Protein AF-A0A0F4GFU5-F1 (afdb_monomer_lite)

Organism: NCBI:txid1047168

Sequence (112 aa):
MADRIAEYIPRYDYTIRPVSRSPSRRNPTLTTHQSRADDIERGLVKYGHRIWGFVIYRTTYNSDNEWAKCLQILRSTMAHVLEYYGGLDILEMNPFTVFDDQPLFANASTDT

Radius of gyration: 19.96 Å; chains: 1; bounding box: 41×52×50 Å

Structure (mmCIF, N/CA/C/O backbone):
data_AF-A0A0F4GFU5-F1
#
_entry.id   AF-A0A0F4GFU5-F1
#
loop_
_atom_site.group_PDB
_atom_site.id
_atom_site.type_symbol
_atom_site.label_atom_id
_atom_site.label_alt_id
_atom_site.label_comp_id
_atom_site.label_asym_id
_atom_site.label_entity_id
_atom_site.label_seq_id
_atom_site.pdbx_PDB_ins_code
_atom_site.Car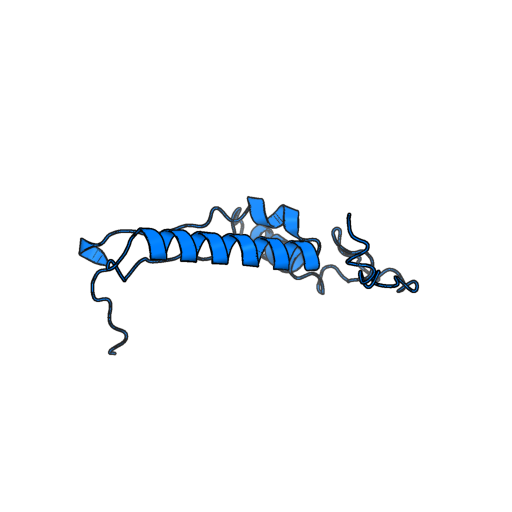tn_x
_atom_site.Cartn_y
_atom_site.Cartn_z
_atom_site.occupancy
_atom_site.B_iso_or_equiv
_atom_site.auth_seq_id
_atom_site.auth_comp_id
_atom_site.auth_asym_id
_atom_site.auth_atom_id
_atom_site.pdbx_PDB_model_num
ATOM 1 N N . MET A 1 1 ? -18.668 36.072 -14.770 1.00 35.81 1 MET A N 1
ATOM 2 C CA . MET A 1 1 ? -18.786 34.871 -15.622 1.00 35.81 1 MET A CA 1
ATOM 3 C C . MET A 1 1 ? -17.381 34.560 -16.130 1.00 35.81 1 MET A C 1
ATOM 5 O O . MET A 1 1 ? -16.910 35.250 -17.019 1.00 35.81 1 MET A O 1
ATOM 9 N N . ALA A 1 2 ? -16.603 33.917 -15.254 1.00 34.78 2 ALA A N 1
ATOM 10 C CA . ALA A 1 2 ? -16.066 32.552 -15.406 1.00 34.78 2 ALA A CA 1
ATOM 11 C C . ALA A 1 2 ? -14.750 32.574 -16.212 1.00 34.78 2 ALA A C 1
ATOM 13 O O . ALA A 1 2 ? -14.746 32.784 -17.417 1.00 34.78 2 ALA A O 1
ATOM 14 N N . ASP A 1 3 ? -13.626 32.709 -15.511 1.00 40.31 3 ASP A N 1
ATOM 15 C CA . ASP A 1 3 ? -12.765 31.605 -15.036 1.00 40.31 3 ASP A CA 1
ATOM 16 C C . ASP A 1 3 ? -11.705 31.226 -16.080 1.00 40.31 3 ASP A C 1
ATOM 18 O O . ASP A 1 3 ? -11.947 30.473 -17.019 1.00 40.31 3 ASP A O 1
ATOM 22 N N . ARG A 1 4 ? -10.487 31.741 -15.890 1.00 44.03 4 ARG A N 1
ATOM 23 C CA . ARG A 1 4 ? -9.258 31.139 -16.428 1.00 44.03 4 ARG A CA 1
ATOM 24 C C . ARG A 1 4 ? -8.296 30.952 -15.265 1.00 44.03 4 ARG A C 1
ATOM 26 O O . ARG A 1 4 ? -7.337 31.700 -15.106 1.00 44.03 4 ARG A O 1
ATOM 33 N N . ILE A 1 5 ? -8.620 29.988 -14.409 1.00 44.97 5 ILE A N 1
ATOM 34 C CA . ILE A 1 5 ? -7.714 29.489 -13.377 1.00 44.97 5 ILE A CA 1
ATOM 35 C C . ILE A 1 5 ? -7.017 28.242 -13.931 1.00 44.97 5 ILE A C 1
ATOM 37 O O . ILE A 1 5 ? -7.650 27.407 -14.573 1.00 44.97 5 ILE A O 1
ATOM 41 N N . ALA A 1 6 ? -5.726 28.146 -13.609 1.00 42.84 6 ALA A N 1
ATOM 42 C CA . ALA A 1 6 ? -4.825 27.001 -13.738 1.00 42.84 6 ALA A CA 1
ATOM 43 C C . ALA A 1 6 ? -4.136 26.796 -15.097 1.00 42.84 6 ALA A C 1
ATOM 45 O O . ALA A 1 6 ? -4.356 25.808 -15.790 1.00 42.84 6 ALA A O 1
ATOM 46 N N . GLU A 1 7 ? -3.166 27.660 -15.398 1.00 47.94 7 GLU A N 1
ATOM 47 C CA . GLU A 1 7 ? -2.020 27.265 -16.222 1.00 47.94 7 GLU A CA 1
ATOM 48 C C . GLU A 1 7 ? -0.767 27.181 -15.339 1.00 47.94 7 GLU A C 1
ATOM 50 O O . GLU A 1 7 ? 0.097 28.051 -15.331 1.00 47.94 7 GLU A O 1
ATOM 55 N N . TYR A 1 8 ? -0.698 26.121 -14.535 1.00 49.53 8 TYR A N 1
ATOM 56 C CA . TYR A 1 8 ? 0.575 25.587 -14.059 1.00 49.53 8 TYR A CA 1
ATOM 57 C C . TYR A 1 8 ? 0.449 24.075 -13.905 1.00 49.53 8 TYR A C 1
ATOM 59 O O . TYR A 1 8 ? 0.066 23.556 -12.860 1.00 49.53 8 TYR A O 1
ATOM 67 N N . ILE A 1 9 ? 0.770 23.366 -14.982 1.00 49.28 9 ILE A N 1
ATOM 68 C CA . ILE A 1 9 ? 1.214 21.980 -14.898 1.00 49.28 9 ILE A CA 1
ATOM 69 C C . ILE A 1 9 ? 2.671 22.030 -15.342 1.00 49.28 9 ILE A C 1
ATOM 71 O O . ILE A 1 9 ? 2.912 22.292 -16.526 1.00 49.28 9 ILE A O 1
ATOM 75 N N . PRO A 1 10 ? 3.658 21.826 -14.451 1.00 41.16 10 PRO A N 1
ATOM 76 C CA . PRO A 1 10 ? 5.014 21.614 -14.907 1.00 41.16 10 PRO A CA 1
ATOM 77 C C . PRO A 1 10 ? 4.987 20.299 -15.682 1.00 41.16 10 PRO A C 1
ATOM 79 O O . PRO A 1 10 ? 4.926 19.212 -15.111 1.00 41.16 10 PRO A O 1
ATOM 82 N N . ARG A 1 11 ? 4.965 20.401 -17.014 1.00 44.25 11 ARG A N 1
ATOM 83 C CA . ARG A 1 11 ? 5.306 19.276 -17.874 1.00 44.25 11 ARG A CA 1
ATOM 84 C C . ARG A 1 11 ? 6.736 18.932 -17.498 1.00 44.25 11 ARG A C 1
ATOM 86 O O . ARG A 1 11 ? 7.627 19.746 -17.728 1.00 44.25 11 ARG A O 1
ATOM 93 N N . TYR A 1 12 ? 6.937 17.788 -16.852 1.00 47.47 12 TYR A N 1
ATOM 94 C CA . TYR A 1 12 ? 8.270 17.237 -16.665 1.00 47.47 12 TYR A CA 1
ATOM 95 C C . TYR A 1 12 ? 8.910 17.156 -18.054 1.00 47.47 12 TYR A C 1
ATOM 97 O O . TYR A 1 12 ? 8.506 16.348 -18.888 1.00 47.47 12 TYR A O 1
ATOM 105 N N . ASP A 1 13 ? 9.825 18.080 -18.333 1.00 42.03 13 ASP A N 1
ATOM 106 C CA . ASP A 1 13 ? 10.549 18.144 -19.591 1.00 42.03 13 ASP A CA 1
ATOM 107 C C . ASP A 1 13 ? 11.505 16.948 -19.636 1.00 42.03 13 ASP A C 1
ATOM 109 O O . ASP A 1 13 ? 12.563 16.935 -18.998 1.00 42.03 13 ASP A O 1
ATOM 113 N N . TYR A 1 14 ? 11.079 15.903 -20.350 1.00 45.91 14 TYR A N 1
ATOM 114 C CA . TYR A 1 14 ? 11.870 14.730 -20.714 1.00 45.91 14 TYR A CA 1
ATOM 115 C C . TYR A 1 14 ? 12.957 15.111 -21.729 1.00 45.91 14 TYR A C 1
ATOM 117 O O . TYR A 1 14 ? 13.048 14.533 -22.814 1.00 45.91 14 TYR A O 1
ATOM 125 N N . THR A 1 15 ? 13.831 16.051 -21.371 1.00 50.97 15 THR A N 1
ATOM 126 C CA . THR A 1 15 ? 15.147 16.129 -22.002 1.00 50.97 15 THR A CA 1
ATOM 127 C C . THR A 1 15 ? 15.768 14.731 -21.933 1.00 50.97 15 THR A C 1
ATOM 129 O O . THR A 1 15 ? 15.866 14.108 -20.873 1.00 50.97 15 THR A O 1
ATOM 132 N N . ILE A 1 16 ? 16.042 14.190 -23.118 1.00 56.81 16 ILE A N 1
ATOM 133 C CA . ILE A 1 16 ? 16.232 12.770 -23.417 1.00 56.81 16 ILE A CA 1
ATOM 134 C C . ILE A 1 16 ? 17.338 12.187 -22.532 1.00 56.81 16 ILE A C 1
ATOM 136 O O . ILE A 1 16 ? 18.528 12.330 -22.814 1.00 56.81 16 ILE A O 1
ATOM 140 N N . ARG A 1 17 ? 16.956 11.514 -21.442 1.00 57.47 17 ARG A N 1
ATOM 141 C CA . ARG A 1 17 ? 17.896 10.705 -20.666 1.00 57.47 17 ARG A CA 1
ATOM 142 C C . ARG A 1 17 ? 18.219 9.451 -21.482 1.00 57.47 17 ARG A C 1
ATOM 144 O O . ARG A 1 17 ? 17.289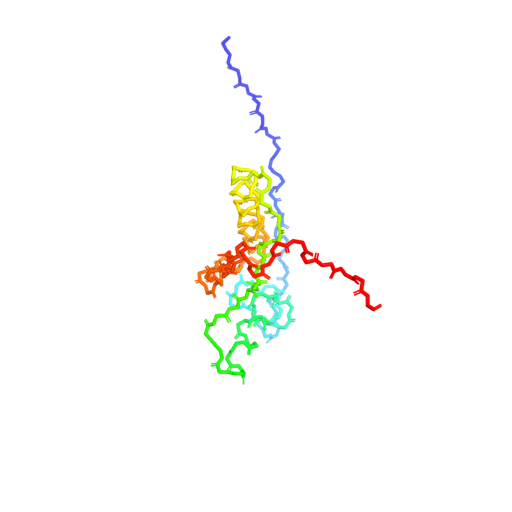 8.825 -21.994 1.00 57.47 17 ARG A O 1
ATOM 151 N N . PRO A 1 18 ? 19.501 9.076 -21.629 1.00 64.94 18 PRO A N 1
ATOM 152 C CA . PRO A 1 18 ? 19.867 7.886 -22.381 1.00 64.94 18 PRO A CA 1
ATOM 153 C C . PRO A 1 18 ? 19.224 6.645 -21.757 1.00 64.94 18 PRO A C 1
ATOM 155 O O . PRO A 1 18 ? 19.136 6.528 -20.532 1.00 64.94 18 PRO A O 1
ATOM 158 N N . VAL A 1 19 ? 18.776 5.723 -22.613 1.00 65.69 19 VAL A N 1
ATOM 159 C CA . VAL A 1 19 ? 18.232 4.428 -22.191 1.00 65.69 19 VAL A CA 1
ATOM 160 C C . VAL A 1 19 ? 19.270 3.713 -21.331 1.00 65.69 19 VAL A C 1
ATOM 162 O O . VAL A 1 19 ? 20.458 3.660 -21.660 1.00 65.69 19 VAL A O 1
ATOM 165 N N . SER A 1 20 ? 18.815 3.182 -20.204 1.00 74.44 20 SER A N 1
ATOM 166 C CA . SER A 1 20 ? 19.672 2.462 -19.273 1.00 74.44 20 SER A CA 1
ATOM 167 C C . SER A 1 20 ? 20.178 1.136 -19.866 1.00 74.44 20 SER A C 1
ATOM 169 O O . SER A 1 20 ? 19.502 0.524 -20.687 1.00 74.44 20 SER A O 1
ATOM 171 N N . ARG A 1 21 ? 21.349 0.643 -19.427 1.00 74.25 21 ARG A N 1
ATOM 172 C CA . ARG A 1 21 ? 21.952 -0.621 -19.921 1.00 74.25 21 ARG A CA 1
ATOM 173 C C . ARG A 1 21 ? 21.086 -1.865 -19.662 1.00 74.25 21 ARG A C 1
ATOM 175 O O . ARG A 1 21 ? 21.210 -2.840 -20.392 1.00 74.25 21 ARG A O 1
ATOM 182 N N . SER A 1 22 ? 20.214 -1.804 -18.654 1.00 83.25 22 SER A N 1
ATOM 183 C CA . SER A 1 22 ? 19.219 -2.835 -18.324 1.00 83.25 22 SER A CA 1
ATOM 184 C C . SER A 1 22 ? 17.909 -2.142 -17.949 1.00 83.25 22 SER A C 1
ATOM 186 O O . SER A 1 22 ? 17.652 -1.966 -16.756 1.00 83.25 22 SER A O 1
ATOM 188 N N . P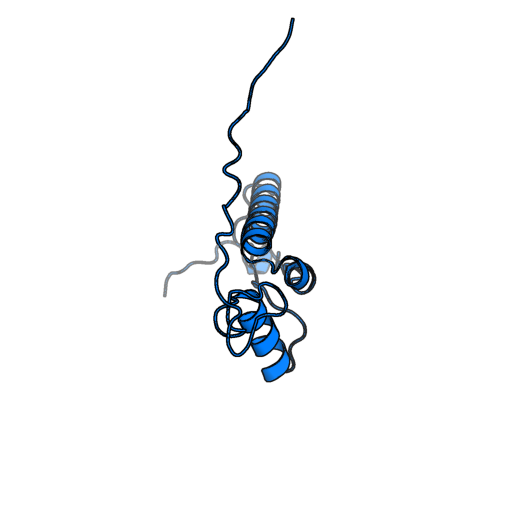RO A 1 23 ? 17.134 -1.652 -18.929 1.00 84.81 23 PRO A N 1
ATOM 189 C CA . PRO A 1 23 ? 16.042 -0.722 -18.678 1.00 84.81 23 PRO A CA 1
ATOM 190 C C . PRO A 1 23 ? 14.893 -1.381 -17.909 1.00 84.81 23 PRO 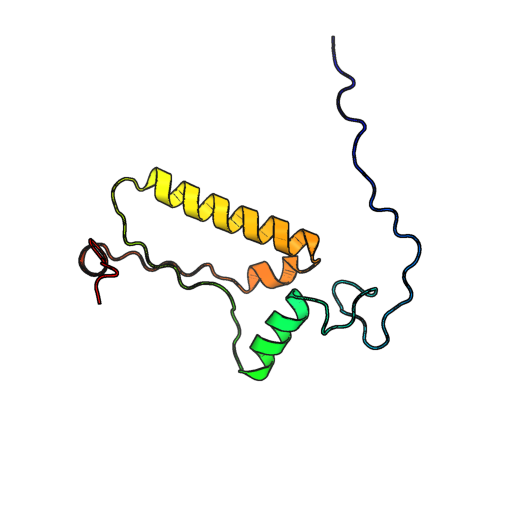A C 1
ATOM 192 O O . PRO A 1 23 ? 14.569 -2.547 -18.131 1.00 84.81 23 PRO A O 1
ATOM 195 N N . SER A 1 24 ? 14.267 -0.623 -17.010 1.00 87.31 24 SER A N 1
ATOM 196 C CA . SER A 1 24 ? 13.013 -1.032 -16.376 1.00 87.31 24 SER A CA 1
ATOM 197 C C . SER A 1 24 ? 11.890 -1.116 -17.412 1.00 87.31 24 SER A C 1
ATOM 199 O O . SER A 1 24 ? 11.784 -0.252 -18.286 1.00 87.31 24 SER A O 1
ATOM 201 N N . ARG A 1 25 ? 10.996 -2.107 -17.266 1.00 87.88 25 ARG A N 1
ATOM 202 C CA . ARG A 1 25 ? 9.750 -2.196 -18.056 1.00 87.88 25 ARG A CA 1
ATOM 203 C C . ARG A 1 25 ? 8.877 -0.949 -17.878 1.00 87.88 25 ARG A C 1
ATOM 205 O O . ARG A 1 25 ? 8.176 -0.556 -18.802 1.00 87.88 25 ARG A O 1
ATOM 212 N N . ARG A 1 26 ? 8.910 -0.356 -16.684 1.00 87.69 26 ARG A N 1
ATOM 213 C CA . ARG A 1 26 ? 8.049 0.756 -16.259 1.00 87.69 26 ARG A CA 1
ATOM 214 C C . ARG A 1 26 ? 8.654 2.121 -16.576 1.00 87.69 26 ARG A C 1
ATOM 216 O O . ARG A 1 26 ? 7.925 3.077 -16.809 1.00 87.69 26 ARG A O 1
ATOM 223 N N . ASN A 1 27 ? 9.986 2.215 -16.608 1.00 85.56 27 ASN A N 1
ATOM 224 C CA . ASN A 1 27 ? 10.690 3.443 -16.967 1.00 85.56 27 ASN A CA 1
ATOM 225 C C . ASN A 1 27 ? 12.038 3.146 -17.661 1.00 85.56 27 ASN A C 1
ATOM 227 O O . ASN A 1 27 ? 13.018 2.828 -16.982 1.00 85.56 27 ASN A O 1
ATOM 231 N N . PRO A 1 28 ? 12.151 3.328 -18.990 1.00 83.69 28 PRO A N 1
ATOM 232 C CA . PRO A 1 28 ? 13.358 2.970 -19.741 1.00 83.69 28 PRO A CA 1
ATOM 233 C C . PRO A 1 28 ? 14.587 3.839 -19.417 1.00 83.69 28 PRO A C 1
ATOM 235 O O . PRO A 1 28 ? 15.713 3.480 -19.771 1.00 83.69 28 PRO A O 1
ATOM 238 N N . THR A 1 29 ? 14.399 4.970 -18.726 1.00 82.88 29 THR A N 1
ATOM 239 C CA . THR A 1 29 ? 15.499 5.835 -18.259 1.00 82.88 29 THR A CA 1
ATOM 240 C C . THR A 1 29 ? 16.153 5.327 -16.969 1.00 82.88 29 THR A C 1
ATOM 242 O O . THR A 1 29 ? 17.234 5.786 -16.602 1.00 82.88 29 THR A O 1
ATOM 245 N N . LEU A 1 30 ? 15.527 4.362 -16.287 1.00 83.00 30 LEU A N 1
ATOM 246 C CA . LEU A 1 30 ? 16.037 3.713 -15.081 1.00 83.00 30 LEU A CA 1
ATOM 247 C C . LEU A 1 30 ? 16.521 2.301 -15.409 1.00 83.00 30 LEU A C 1
ATOM 249 O O . LEU A 1 30 ? 15.950 1.618 -16.258 1.00 83.00 30 LEU A O 1
ATOM 253 N N . THR A 1 31 ? 17.557 1.824 -14.713 1.00 84.56 31 THR A N 1
ATOM 254 C CA . THR A 1 31 ? 17.794 0.372 -14.662 1.00 84.56 31 THR A CA 1
ATOM 255 C C . THR A 1 31 ? 16.637 -0.327 -13.940 1.00 84.56 31 THR A C 1
ATOM 257 O O . THR A 1 31 ? 15.983 0.274 -13.084 1.00 84.56 31 THR A O 1
ATOM 260 N N . THR A 1 32 ? 16.454 -1.626 -14.175 1.00 83.44 32 THR A N 1
ATOM 261 C CA . THR A 1 32 ? 15.540 -2.446 -13.360 1.00 83.44 32 THR A CA 1
ATOM 262 C C . THR A 1 32 ? 15.854 -2.355 -11.862 1.00 83.44 32 THR A C 1
ATOM 264 O O . THR A 1 32 ? 14.958 -2.470 -11.047 1.00 83.44 32 THR A O 1
ATOM 267 N N . HIS A 1 33 ? 17.113 -2.140 -11.464 1.00 84.81 33 HIS A N 1
ATOM 268 C CA . HIS A 1 33 ? 17.542 -2.005 -10.059 1.00 84.81 33 HIS A CA 1
ATOM 269 C C . HIS A 1 33 ? 17.327 -0.609 -9.457 1.00 84.81 33 HIS A C 1
ATOM 271 O O . HIS A 1 33 ? 17.539 -0.411 -8.266 1.00 84.81 33 HIS A O 1
ATOM 277 N N . GLN A 1 34 ? 16.968 0.379 -10.275 1.00 85.38 34 GLN A N 1
ATOM 278 C CA . GLN A 1 34 ? 16.620 1.725 -9.814 1.00 85.38 34 GLN A CA 1
ATOM 279 C C . GLN A 1 34 ? 15.102 1.924 -9.733 1.00 85.38 34 GLN A C 1
ATOM 281 O O . GLN A 1 34 ? 14.643 2.858 -9.076 1.00 85.38 34 GLN A O 1
ATOM 286 N N . SER A 1 35 ? 14.321 1.061 -10.388 1.00 88.88 35 SER A N 1
ATOM 287 C CA . SER A 1 35 ? 12.863 1.048 -10.285 1.00 88.88 35 SER A CA 1
ATOM 288 C C . SER A 1 35 ? 12.429 0.342 -9.001 1.00 88.88 35 SER A C 1
ATOM 290 O O . SER A 1 35 ? 12.618 -0.862 -8.838 1.00 88.88 35 SER A O 1
ATOM 292 N N . ARG A 1 36 ? 11.781 1.085 -8.097 1.00 88.50 36 ARG A N 1
ATOM 293 C CA . ARG A 1 36 ? 11.236 0.528 -6.847 1.00 88.50 36 ARG A CA 1
ATOM 294 C C . ARG A 1 36 ? 10.186 -0.552 -7.100 1.00 88.50 36 ARG A C 1
ATOM 296 O O . ARG A 1 36 ? 10.129 -1.529 -6.362 1.00 88.50 36 ARG A O 1
ATOM 303 N N . ALA A 1 37 ? 9.377 -0.388 -8.143 1.00 91.06 37 ALA A N 1
ATOM 304 C CA . ALA A 1 37 ? 8.357 -1.364 -8.503 1.00 91.06 37 ALA A CA 1
ATOM 305 C C . ALA A 1 37 ? 8.972 -2.662 -9.049 1.00 91.06 37 ALA A C 1
ATOM 307 O O . ALA A 1 37 ? 8.529 -3.751 -8.687 1.00 91.06 37 ALA A O 1
ATOM 308 N N . ASP A 1 38 ? 10.041 -2.556 -9.844 1.00 91.94 38 ASP A N 1
ATOM 309 C CA . ASP A 1 38 ? 10.779 -3.723 -10.339 1.00 91.94 38 ASP A CA 1
ATOM 310 C C . ASP A 1 38 ? 11.487 -4.450 -9.190 1.00 91.94 38 ASP A C 1
ATOM 312 O O . ASP A 1 38 ? 11.538 -5.677 -9.177 1.00 91.94 38 ASP A O 1
ATOM 316 N N . ASP A 1 39 ? 12.009 -3.718 -8.203 1.00 90.50 39 ASP A N 1
ATOM 317 C CA . ASP A 1 39 ? 12.608 -4.311 -7.006 1.00 90.50 39 ASP A CA 1
ATOM 318 C C . ASP A 1 39 ? 11.594 -5.111 -6.180 1.00 90.50 39 ASP A C 1
ATOM 320 O O . ASP A 1 39 ? 11.906 -6.229 -5.762 1.00 90.50 39 ASP A O 1
ATOM 324 N N . ILE A 1 40 ? 10.378 -4.584 -5.988 1.00 90.88 40 ILE A N 1
ATOM 325 C CA . ILE A 1 40 ? 9.283 -5.301 -5.316 1.00 90.88 40 ILE A CA 1
ATOM 326 C C . ILE A 1 40 ? 8.930 -6.573 -6.094 1.00 90.88 40 ILE A C 1
ATOM 328 O O . ILE A 1 40 ? 8.970 -7.664 -5.528 1.00 90.88 40 ILE A O 1
ATOM 332 N N . GLU A 1 41 ? 8.639 -6.458 -7.393 1.00 91.69 41 GLU A N 1
ATOM 333 C CA . GLU A 1 41 ? 8.255 -7.592 -8.248 1.00 91.69 41 GLU A CA 1
ATOM 334 C C . GLU A 1 41 ? 9.349 -8.671 -8.286 1.00 91.69 41 GLU A C 1
ATOM 336 O O . GLU A 1 41 ? 9.071 -9.863 -8.144 1.00 91.69 41 GLU A O 1
ATOM 341 N N . ARG A 1 42 ? 10.620 -8.266 -8.382 1.00 91.38 42 ARG A N 1
ATOM 342 C CA . ARG A 1 42 ? 11.765 -9.182 -8.327 1.00 91.38 42 ARG A CA 1
ATOM 343 C C . ARG A 1 42 ? 11.862 -9.894 -6.983 1.00 91.38 42 ARG A C 1
ATOM 345 O O . ARG A 1 42 ? 12.167 -11.085 -6.956 1.00 91.38 42 ARG A O 1
ATOM 352 N N . GLY A 1 43 ? 11.623 -9.183 -5.882 1.00 92.19 43 GLY A N 1
ATOM 353 C CA . GLY A 1 43 ? 11.558 -9.770 -4.546 1.00 92.19 43 GLY A CA 1
ATOM 354 C C . GLY A 1 43 ? 10.469 -10.837 -4.462 1.00 92.19 43 GLY A C 1
ATOM 355 O O . GLY A 1 43 ? 10.748 -11.960 -4.046 1.00 92.19 43 GLY A O 1
ATOM 356 N N . LEU A 1 44 ? 9.263 -10.525 -4.942 1.00 92.50 44 LEU A N 1
ATOM 357 C CA . LEU A 1 44 ? 8.145 -11.469 -4.977 1.00 92.50 44 LEU A CA 1
ATOM 358 C C . LEU A 1 44 ? 8.503 -12.749 -5.733 1.00 92.50 44 LEU A C 1
ATOM 360 O O . LEU A 1 44 ? 8.406 -13.839 -5.170 1.00 92.50 44 LEU A O 1
ATOM 364 N N . VAL A 1 45 ? 9.006 -12.621 -6.963 1.00 93.00 45 VAL A N 1
ATOM 365 C CA . VAL A 1 45 ? 9.404 -13.770 -7.790 1.00 93.00 45 VAL A CA 1
ATOM 366 C C . VAL A 1 45 ? 10.515 -14.581 -7.123 1.00 93.00 45 VAL A C 1
ATOM 368 O O . VAL A 1 45 ? 10.419 -15.805 -7.050 1.00 93.00 45 VAL A O 1
ATOM 371 N N . LYS A 1 46 ? 11.553 -13.915 -6.600 1.00 95.25 46 LYS A N 1
ATOM 372 C CA . LYS A 1 46 ? 12.714 -14.572 -5.979 1.00 95.25 46 LYS A CA 1
ATOM 373 C C . LYS A 1 46 ? 12.323 -15.469 -4.803 1.00 95.25 46 LYS A C 1
ATOM 375 O O . LYS A 1 46 ? 12.946 -16.509 -4.612 1.00 95.25 46 LYS A O 1
ATOM 380 N N . TYR A 1 47 ? 11.325 -15.063 -4.024 1.00 94.94 47 TYR A N 1
ATOM 381 C CA . TYR A 1 47 ? 10.885 -15.782 -2.827 1.00 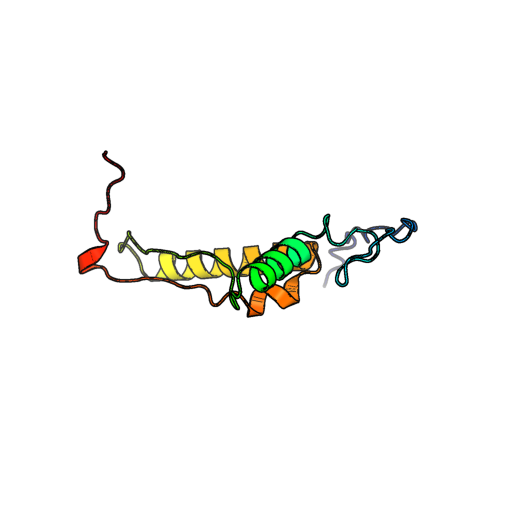94.94 47 TYR A CA 1
ATOM 382 C C . TYR A 1 47 ? 9.573 -16.560 -3.029 1.00 94.94 47 TYR A C 1
ATOM 384 O O . TYR A 1 47 ? 9.025 -17.100 -2.073 1.00 94.94 47 TYR A O 1
ATOM 392 N N . GLY A 1 48 ? 9.070 -16.656 -4.266 1.00 94.50 48 GLY A N 1
ATOM 393 C CA . GLY A 1 48 ? 7.850 -17.406 -4.581 1.00 94.50 48 GLY A CA 1
ATOM 394 C C . GLY A 1 48 ? 6.566 -16.782 -4.021 1.00 94.50 48 GLY A C 1
ATOM 395 O O . GLY A 1 48 ? 5.562 -17.474 -3.851 1.00 94.50 48 GLY A O 1
ATOM 396 N N . HIS A 1 49 ? 6.578 -15.483 -3.729 1.00 92.31 49 HIS A N 1
ATOM 397 C CA . HIS A 1 49 ? 5.410 -14.743 -3.266 1.00 92.31 49 HIS A CA 1
ATOM 398 C C . HIS A 1 49 ? 4.628 -14.155 -4.445 1.00 92.31 49 HIS A C 1
ATOM 400 O O . HIS A 1 49 ? 5.175 -13.884 -5.511 1.00 92.31 49 HIS A O 1
ATOM 406 N N . ARG A 1 50 ? 3.321 -13.958 -4.249 1.00 89.19 50 ARG A N 1
ATOM 407 C CA . ARG A 1 50 ? 2.413 -13.395 -5.269 1.00 89.19 50 ARG A CA 1
ATOM 408 C C . ARG A 1 50 ? 1.862 -12.020 -4.907 1.00 89.19 50 ARG A C 1
ATOM 410 O O . ARG A 1 50 ? 1.301 -11.353 -5.766 1.00 89.19 50 ARG A O 1
ATOM 417 N N . ILE A 1 51 ? 2.000 -11.628 -3.644 1.00 92.12 51 ILE A N 1
ATOM 418 C CA . ILE A 1 51 ? 1.456 -10.389 -3.099 1.00 92.12 51 ILE A CA 1
ATOM 419 C C . ILE A 1 51 ? 2.531 -9.658 -2.310 1.00 92.12 51 ILE A C 1
ATOM 421 O O . ILE A 1 51 ? 3.364 -10.294 -1.663 1.00 92.12 51 ILE A O 1
ATOM 425 N N . TRP A 1 52 ? 2.481 -8.334 -2.335 1.00 90.12 52 TRP A N 1
ATOM 426 C CA . TRP A 1 52 ? 3.273 -7.467 -1.467 1.00 90.12 52 TRP A CA 1
ATOM 427 C C . TRP A 1 52 ? 2.337 -6.553 -0.683 1.00 90.12 52 TRP A C 1
ATOM 429 O O . TRP A 1 52 ? 1.142 -6.476 -0.955 1.00 90.12 52 TRP A O 1
ATOM 439 N N . GLY A 1 53 ? 2.885 -5.823 0.277 1.00 89.25 53 GLY A N 1
ATOM 440 C CA . GLY A 1 53 ? 2.149 -4.799 0.999 1.00 89.25 53 GLY A CA 1
ATOM 441 C C . GLY A 1 53 ? 2.391 -4.878 2.489 1.00 89.25 53 GLY A C 1
ATOM 442 O O . GLY A 1 53 ? 3.321 -5.535 2.957 1.00 89.25 53 GLY A O 1
ATOM 443 N N . PHE A 1 54 ? 1.538 -4.176 3.218 1.00 86.94 54 PHE A N 1
ATOM 444 C CA . PHE A 1 54 ? 1.583 -4.122 4.667 1.00 86.94 54 PHE A CA 1
ATOM 445 C C . PHE A 1 54 ? 0.539 -5.059 5.250 1.00 86.94 54 PHE A C 1
ATOM 447 O O . PHE A 1 54 ? -0.561 -5.198 4.713 1.00 86.94 54 PHE A O 1
ATOM 454 N N . VAL A 1 55 ? 0.894 -5.660 6.378 1.00 90.81 55 VAL A N 1
ATOM 455 C CA . VAL A 1 55 ? -0.081 -6.241 7.289 1.00 90.81 55 VAL A CA 1
ATOM 456 C C . VAL A 1 55 ? -0.437 -5.158 8.294 1.00 90.81 55 VAL A C 1
ATOM 458 O O . VAL A 1 55 ? 0.443 -4.650 8.989 1.00 90.81 55 VAL A O 1
ATOM 461 N N . ILE A 1 56 ? -1.710 -4.777 8.336 1.00 93.19 56 ILE A N 1
ATOM 462 C CA . ILE A 1 56 ? -2.198 -3.695 9.187 1.00 93.19 56 ILE A CA 1
ATOM 463 C C . ILE A 1 56 ? -3.052 -4.312 10.289 1.00 93.19 56 ILE A C 1
ATOM 465 O O . ILE A 1 56 ? -4.020 -5.007 10.001 1.00 93.19 56 ILE A O 1
ATOM 469 N N . TYR A 1 57 ? -2.713 -4.037 11.543 1.00 93.00 57 TYR A N 1
ATOM 470 C CA . TYR A 1 57 ? -3.518 -4.428 12.697 1.00 93.00 57 TYR A CA 1
ATOM 471 C C . TYR A 1 57 ? -4.241 -3.198 13.228 1.00 93.00 57 TYR A C 1
ATOM 473 O O . TYR A 1 57 ? -3.602 -2.187 13.530 1.00 93.00 57 TYR A O 1
ATOM 481 N N . ARG A 1 58 ? -5.568 -3.268 13.342 1.00 93.75 58 ARG A N 1
ATOM 482 C CA . ARG A 1 58 ? -6.339 -2.218 14.002 1.00 93.75 58 ARG A CA 1
ATOM 483 C C . ARG A 1 58 ? -6.241 -2.406 15.514 1.00 93.75 58 ARG A C 1
ATOM 485 O O . ARG A 1 58 ? -6.615 -3.448 16.040 1.00 93.75 58 ARG A O 1
ATOM 492 N N . THR A 1 59 ? -5.752 -1.394 16.220 1.00 93.00 59 THR A N 1
ATOM 493 C CA . THR A 1 59 ? -5.587 -1.434 17.687 1.00 93.00 59 THR A CA 1
ATOM 494 C C . THR A 1 59 ? -6.423 -0.380 18.411 1.00 93.00 59 THR A C 1
ATOM 496 O O . THR A 1 59 ? -6.587 -0.447 19.629 1.00 93.00 59 THR A O 1
ATOM 499 N N . THR A 1 60 ? -6.995 0.575 17.673 1.00 89.94 60 THR A N 1
ATOM 500 C CA . THR A 1 60 ? -7.861 1.631 18.204 1.00 89.94 60 THR A CA 1
ATOM 501 C C . THR A 1 60 ? -9.264 1.541 17.607 1.00 89.94 60 THR A C 1
ATOM 503 O O . THR A 1 60 ? -9.458 1.321 16.408 1.00 89.94 60 THR A O 1
ATOM 506 N N . TYR A 1 61 ? -10.263 1.713 18.473 1.00 93.50 61 TYR A N 1
ATOM 507 C CA . TYR A 1 61 ? -11.670 1.407 18.181 1.00 93.50 61 TYR A CA 1
ATOM 508 C C . TYR A 1 61 ? -12.608 2.572 18.520 1.00 93.50 61 TYR A C 1
ATOM 510 O O . TYR A 1 61 ? -13.813 2.400 18.651 1.00 93.50 61 TYR A O 1
ATOM 518 N N . ASN A 1 62 ? -12.056 3.780 18.662 1.00 93.50 62 ASN A N 1
ATOM 519 C CA . ASN A 1 62 ? -12.809 4.974 19.050 1.00 93.50 62 ASN A CA 1
ATOM 520 C C . ASN A 1 62 ? -13.788 5.447 17.961 1.00 93.50 62 ASN A C 1
ATOM 522 O O . ASN A 1 62 ? -14.800 6.061 18.287 1.00 93.50 62 ASN A O 1
ATOM 526 N N . SER A 1 63 ? -13.481 5.194 16.682 1.00 95.31 63 SER A N 1
ATOM 527 C CA . SER A 1 63 ? -14.303 5.620 15.544 1.00 95.31 63 SER A CA 1
ATOM 528 C C . SER A 1 63 ? -14.028 4.781 14.295 1.00 95.31 63 SER A C 1
ATOM 530 O O . SER A 1 63 ? -12.917 4.783 13.760 1.00 95.31 63 SER A O 1
ATOM 532 N N . ASP A 1 64 ? -15.056 4.102 13.783 1.00 96.00 64 ASP A N 1
ATOM 533 C CA . ASP A 1 64 ? -14.976 3.360 12.516 1.00 96.00 64 ASP A CA 1
ATOM 534 C C . ASP A 1 64 ? -14.842 4.288 11.304 1.00 96.00 64 ASP A C 1
ATOM 536 O O . ASP A 1 64 ? -14.177 3.951 10.327 1.00 96.00 64 ASP A O 1
ATOM 540 N N . ASN A 1 65 ? -15.431 5.485 11.370 1.00 97.50 65 ASN A N 1
ATOM 541 C CA . ASN A 1 65 ? -15.377 6.446 10.270 1.00 97.50 65 ASN A CA 1
ATOM 542 C C . ASN A 1 65 ? -13.963 7.021 10.090 1.00 97.50 65 ASN A C 1
ATOM 544 O O . ASN A 1 65 ? -13.465 7.145 8.971 1.00 97.50 65 ASN A O 1
ATOM 548 N N . GLU A 1 66 ? -13.286 7.346 11.193 1.00 96.44 66 GLU A N 1
ATOM 549 C CA . GLU A 1 66 ? -11.896 7.813 11.142 1.00 96.44 66 GLU A CA 1
ATOM 550 C C . GLU A 1 66 ? -10.951 6.700 10.688 1.00 96.44 66 GLU A C 1
ATOM 552 O O . GLU A 1 66 ? -10.045 6.948 9.889 1.00 96.44 66 GLU A O 1
ATOM 557 N N . TRP A 1 67 ? -11.208 5.465 11.126 1.00 95.50 67 TRP A N 1
ATOM 558 C CA . TRP A 1 67 ? -10.478 4.293 10.661 1.00 95.50 67 TRP A CA 1
ATOM 559 C C . TRP A 1 67 ? -10.624 4.081 9.148 1.00 95.50 67 TRP A C 1
ATOM 561 O O . TRP A 1 67 ? -9.622 3.997 8.435 1.00 95.50 67 TRP A O 1
ATOM 571 N N . ALA A 1 68 ? -11.855 4.090 8.631 1.00 95.62 68 ALA A N 1
ATOM 572 C CA . ALA A 1 68 ? -12.118 3.970 7.198 1.00 95.62 68 ALA A CA 1
ATOM 573 C C . ALA A 1 68 ? -11.424 5.085 6.396 1.00 95.62 68 ALA A C 1
ATOM 575 O O . ALA A 1 68 ? -10.802 4.820 5.364 1.00 95.62 68 ALA A O 1
ATOM 576 N N . LYS A 1 69 ? -11.449 6.325 6.904 1.00 97.19 69 LYS A N 1
ATOM 577 C CA . LYS A 1 69 ? -10.747 7.461 6.293 1.00 97.19 69 LYS A CA 1
ATOM 578 C C . LYS A 1 69 ? -9.228 7.266 6.281 1.00 97.19 69 LYS A C 1
ATOM 580 O O . LYS A 1 69 ? -8.588 7.588 5.282 1.00 97.19 69 LYS A O 1
ATOM 585 N N . CYS A 1 70 ? -8.648 6.718 7.347 1.00 94.69 70 CYS A N 1
ATOM 586 C CA . CYS A 1 70 ? -7.224 6.384 7.408 1.00 94.69 70 CYS A CA 1
ATOM 587 C C . CYS A 1 70 ? -6.841 5.369 6.318 1.00 94.69 70 CYS A C 1
ATOM 589 O O . CYS A 1 70 ? -5.919 5.616 5.536 1.00 94.69 70 CYS A O 1
ATOM 591 N N . LEU A 1 71 ? -7.601 4.274 6.198 1.00 94.69 71 LEU A N 1
ATOM 592 C CA . LEU A 1 71 ? -7.385 3.252 5.170 1.00 94.69 71 LEU A CA 1
ATOM 593 C C . LEU A 1 71 ? -7.526 3.821 3.750 1.00 94.69 71 LEU A C 1
ATOM 595 O O . LEU A 1 71 ? -6.702 3.526 2.881 1.00 94.69 71 LEU A O 1
ATOM 599 N N . GLN A 1 72 ? -8.513 4.693 3.522 1.00 95.44 72 GLN A N 1
ATOM 600 C CA . GLN A 1 72 ? -8.693 5.385 2.246 1.00 95.44 72 GLN A CA 1
ATOM 601 C C . GLN A 1 72 ? -7.492 6.282 1.905 1.00 95.44 72 GLN A C 1
ATOM 603 O O . GLN A 1 72 ? -6.981 6.222 0.784 1.00 95.44 72 GLN A O 1
ATOM 608 N N . ILE A 1 73 ? -7.017 7.092 2.858 1.00 96.44 73 ILE A N 1
ATOM 609 C CA . ILE A 1 73 ? -5.851 7.971 2.669 1.00 96.44 73 ILE A CA 1
ATOM 610 C C . ILE A 1 73 ? -4.603 7.143 2.367 1.00 96.44 73 ILE A C 1
ATOM 612 O O . ILE A 1 73 ? -3.857 7.478 1.444 1.00 96.44 73 ILE A O 1
ATOM 616 N N . LEU A 1 74 ? -4.387 6.045 3.095 1.00 94.25 74 LEU A N 1
ATOM 617 C CA . LEU A 1 74 ? -3.242 5.168 2.878 1.00 94.25 74 LEU A CA 1
ATOM 618 C C . LEU A 1 74 ? -3.294 4.535 1.479 1.00 94.25 74 LEU A C 1
ATOM 620 O O . LEU A 1 74 ? -2.303 4.586 0.749 1.00 94.25 74 LEU A O 1
ATOM 624 N N . ARG A 1 75 ? -4.457 4.022 1.051 1.00 93.25 75 ARG A N 1
ATOM 625 C CA . ARG A 1 75 ? -4.631 3.461 -0.300 1.00 93.25 75 ARG A CA 1
ATOM 626 C C . ARG A 1 75 ? -4.399 4.505 -1.393 1.00 93.25 75 ARG A C 1
ATOM 628 O O . ARG A 1 75 ? -3.672 4.225 -2.345 1.00 93.25 75 ARG A O 1
ATOM 635 N N . SER A 1 76 ? -4.956 5.706 -1.240 1.00 94.62 76 SER A N 1
ATOM 636 C CA . SER A 1 76 ? -4.783 6.805 -2.199 1.00 94.62 76 SER A CA 1
ATOM 637 C C . SER A 1 76 ? -3.330 7.276 -2.280 1.00 94.62 76 SER A C 1
ATOM 639 O O . SER A 1 76 ? -2.821 7.522 -3.371 1.00 94.62 76 SER A O 1
ATOM 641 N N . THR A 1 77 ? -2.645 7.372 -1.139 1.00 94.50 77 THR A N 1
ATOM 642 C CA . THR A 1 77 ? -1.230 7.761 -1.083 1.00 94.50 77 THR A CA 1
ATOM 643 C C . THR A 1 77 ? -0.355 6.729 -1.787 1.00 94.50 77 THR A C 1
ATOM 645 O O . THR A 1 77 ? 0.503 7.099 -2.584 1.00 94.50 77 THR A O 1
ATOM 648 N N . MET A 1 78 ? -0.594 5.433 -1.555 1.00 92.69 78 MET A N 1
ATOM 649 C CA . MET A 1 78 ? 0.129 4.374 -2.265 1.00 92.69 78 MET A CA 1
ATOM 650 C C . MET A 1 78 ? -0.089 4.448 -3.777 1.00 92.69 78 MET A C 1
ATOM 652 O O . MET A 1 78 ? 0.879 4.338 -4.522 1.00 92.69 78 MET A O 1
ATOM 656 N N . ALA A 1 79 ? -1.328 4.667 -4.231 1.00 93.38 79 ALA A N 1
ATOM 657 C CA . ALA A 1 79 ? -1.624 4.809 -5.654 1.00 93.38 79 ALA A CA 1
ATOM 658 C C . ALA A 1 79 ? -0.863 5.985 -6.279 1.00 93.38 79 ALA A C 1
ATOM 660 O O . ALA A 1 79 ? -0.189 5.801 -7.288 1.00 93.38 79 ALA A O 1
ATOM 661 N N . HIS A 1 80 ? -0.889 7.151 -5.630 1.00 93.81 80 HIS A N 1
ATOM 662 C CA . HIS A 1 80 ? -0.186 8.343 -6.103 1.00 93.81 80 HIS A CA 1
ATOM 663 C C . HIS A 1 80 ? 1.336 8.141 -6.176 1.00 93.81 80 HIS A C 1
ATOM 665 O O . HIS A 1 80 ? 1.976 8.485 -7.169 1.00 93.81 80 HIS A O 1
ATOM 671 N N . VAL A 1 81 ? 1.928 7.533 -5.143 1.00 90.69 81 VAL A N 1
ATOM 672 C CA . VAL A 1 81 ? 3.368 7.242 -5.114 1.00 90.69 81 VAL A CA 1
ATOM 673 C C . VAL A 1 81 ? 3.745 6.230 -6.197 1.00 90.69 81 VAL A C 1
ATOM 675 O O . VAL A 1 81 ? 4.745 6.413 -6.887 1.00 90.69 81 VAL A O 1
ATOM 678 N N . LEU A 1 82 ? 2.962 5.167 -6.375 1.00 90.88 82 LEU A N 1
ATOM 679 C CA . LEU A 1 82 ? 3.236 4.156 -7.396 1.00 90.88 82 LEU A CA 1
ATOM 680 C C . LEU A 1 82 ? 3.066 4.699 -8.811 1.00 90.88 82 LEU A C 1
ATOM 682 O O . LEU A 1 82 ? 3.886 4.377 -9.667 1.00 90.88 82 LEU A O 1
ATOM 686 N N . GLU A 1 83 ? 2.065 5.542 -9.054 1.00 91.06 83 GLU A N 1
ATOM 687 C CA . GLU A 1 83 ? 1.892 6.242 -10.327 1.00 91.06 83 GLU A CA 1
ATOM 688 C C . GLU A 1 83 ? 3.124 7.094 -10.657 1.00 91.06 83 GLU A C 1
ATOM 690 O O . GLU A 1 83 ? 3.683 6.958 -11.746 1.00 91.06 83 GLU A O 1
ATOM 695 N N . TYR A 1 84 ? 3.626 7.876 -9.693 1.00 86.00 84 TYR A N 1
ATOM 696 C CA . TYR A 1 84 ? 4.850 8.669 -9.858 1.00 86.00 84 TYR A CA 1
ATOM 697 C C . TYR A 1 84 ? 6.070 7.814 -10.249 1.00 86.00 84 TYR A C 1
ATOM 699 O O . TYR A 1 84 ? 6.902 8.235 -11.053 1.00 86.00 84 TYR A O 1
ATOM 707 N N . TYR A 1 85 ? 6.171 6.591 -9.721 1.00 84.25 85 TYR A N 1
ATOM 708 C CA . TYR A 1 85 ? 7.244 5.649 -10.059 1.00 84.25 85 TYR A CA 1
ATOM 709 C C . TYR A 1 85 ? 6.930 4.727 -11.254 1.00 84.25 85 TYR A C 1
ATOM 711 O O . TYR A 1 85 ? 7.733 3.844 -11.559 1.00 84.25 85 TYR A O 1
ATOM 719 N N . GLY A 1 86 ? 5.794 4.907 -11.939 1.00 87.56 86 GLY A N 1
ATOM 720 C CA . GLY A 1 86 ? 5.367 4.068 -13.067 1.00 87.56 86 GLY A CA 1
ATOM 721 C C . GLY A 1 86 ? 4.977 2.633 -12.684 1.00 87.56 86 GLY A C 1
ATOM 722 O O . GLY A 1 86 ? 4.919 1.761 -13.544 1.00 87.56 86 GLY A O 1
ATOM 723 N N . GLY A 1 87 ? 4.741 2.369 -11.398 1.00 91.38 87 GLY A N 1
ATOM 724 C CA . GLY A 1 87 ? 4.446 1.055 -10.822 1.00 91.38 87 GLY A CA 1
ATOM 725 C C . GLY A 1 87 ? 2.991 0.850 -10.427 1.00 91.38 87 GLY A C 1
ATOM 726 O O . GLY A 1 87 ? 2.720 0.139 -9.465 1.00 91.38 87 GLY A O 1
ATOM 727 N N . LEU A 1 88 ? 2.037 1.493 -11.098 1.00 91.75 88 LEU A N 1
ATOM 728 C CA . LEU A 1 88 ? 0.625 1.341 -10.732 1.00 91.75 88 LEU A CA 1
ATOM 729 C C . LEU A 1 88 ? 0.132 -0.111 -10.896 1.00 91.75 88 LEU A C 1
ATOM 731 O O . LEU A 1 88 ? -0.725 -0.556 -10.142 1.00 91.75 88 LEU A O 1
ATOM 735 N N . ASP A 1 89 ? 0.740 -0.873 -11.808 1.00 90.38 89 ASP A N 1
ATOM 736 C CA . ASP A 1 89 ? 0.465 -2.294 -12.044 1.00 90.38 89 ASP A CA 1
ATOM 737 C C . ASP A 1 89 ? 0.744 -3.181 -10.821 1.00 90.38 89 ASP A C 1
ATOM 739 O O . ASP A 1 89 ? 0.050 -4.170 -10.599 1.00 90.38 89 ASP A O 1
ATOM 743 N N . ILE A 1 90 ? 1.720 -2.824 -9.979 1.00 91.06 90 ILE A N 1
ATOM 744 C CA . ILE A 1 90 ? 1.972 -3.594 -8.758 1.00 91.06 90 ILE A CA 1
ATOM 745 C C . ILE A 1 90 ? 0.942 -3.294 -7.667 1.00 91.06 90 ILE A C 1
ATOM 747 O O . ILE A 1 90 ? 0.788 -4.110 -6.766 1.00 91.06 90 ILE A O 1
ATOM 751 N N . LEU A 1 91 ? 0.178 -2.197 -7.725 1.00 91.00 91 LEU A N 1
ATOM 752 C CA . LEU A 1 91 ? -0.838 -1.898 -6.705 1.00 91.00 91 LEU A CA 1
ATOM 753 C C . LEU A 1 91 ? -1.920 -2.989 -6.611 1.00 91.00 91 LEU A C 1
ATOM 755 O O . LEU A 1 91 ? -2.448 -3.244 -5.525 1.00 91.00 91 LEU A O 1
ATOM 759 N N . GLU A 1 92 ? -2.222 -3.660 -7.723 1.00 86.00 92 GLU A N 1
ATOM 760 C CA . GLU A 1 92 ? -3.171 -4.780 -7.778 1.00 86.00 92 GLU A CA 1
ATOM 761 C C . GLU A 1 92 ? -2.662 -6.019 -7.027 1.00 86.00 92 GLU A C 1
ATOM 763 O O . GLU A 1 92 ? -3.450 -6.795 -6.494 1.00 86.00 92 GLU A O 1
ATOM 768 N N . MET A 1 93 ? -1.341 -6.166 -6.897 1.00 88.88 93 MET A N 1
ATOM 769 C CA . MET A 1 93 ? -0.706 -7.237 -6.122 1.00 88.88 93 MET A CA 1
ATOM 770 C C . MET A 1 93 ? -0.690 -6.948 -4.611 1.00 88.88 93 MET A C 1
ATOM 772 O O . MET A 1 93 ? -0.156 -7.745 -3.840 1.00 88.88 93 MET A O 1
ATOM 776 N N . ASN A 1 94 ? -1.243 -5.811 -4.177 1.00 88.94 94 ASN A N 1
ATOM 777 C CA . ASN A 1 94 ? -1.373 -5.444 -2.773 1.00 88.94 94 ASN A CA 1
ATOM 778 C C . ASN A 1 94 ? -2.844 -5.539 -2.340 1.00 88.94 94 ASN A C 1
ATOM 780 O O . ASN A 1 94 ? -3.605 -4.594 -2.582 1.00 88.94 94 ASN A O 1
ATOM 784 N N . PRO A 1 95 ? -3.252 -6.641 -1.679 1.00 84.50 95 PRO A N 1
ATOM 785 C CA . PRO A 1 95 ? -4.635 -6.843 -1.251 1.00 84.50 95 PRO A CA 1
ATOM 786 C C . PRO A 1 95 ? -5.046 -5.941 -0.083 1.00 84.50 95 PRO A C 1
ATOM 788 O O . PRO A 1 95 ? -6.225 -5.894 0.244 1.00 84.50 95 PRO A O 1
ATOM 791 N N . PHE A 1 96 ? -4.102 -5.214 0.525 1.00 83.94 96 PHE A N 1
ATOM 792 C CA . PHE A 1 96 ? -4.343 -4.345 1.672 1.00 83.94 96 PHE A CA 1
ATOM 793 C C . PHE A 1 96 ? -4.941 -5.102 2.869 1.00 83.94 96 PHE A C 1
ATOM 795 O O . PHE A 1 96 ? -6.074 -4.873 3.286 1.00 83.94 96 PHE A O 1
ATOM 802 N N . THR A 1 97 ? -4.163 -6.047 3.401 1.00 90.69 97 THR A N 1
ATOM 803 C CA . THR A 1 97 ? -4.596 -6.950 4.473 1.00 90.69 97 THR A CA 1
ATOM 804 C C . THR A 1 97 ? -4.728 -6.214 5.804 1.00 90.69 97 THR A C 1
ATOM 806 O O . THR A 1 97 ? -3.732 -5.773 6.383 1.00 90.69 97 THR A O 1
ATOM 809 N N . VAL A 1 98 ? -5.961 -6.140 6.305 1.00 93.56 98 VAL A N 1
ATOM 810 C CA . VAL A 1 98 ? -6.300 -5.564 7.609 1.00 93.56 98 VAL A CA 1
ATOM 811 C C . VAL A 1 98 ? -6.803 -6.665 8.538 1.00 93.56 98 VAL A C 1
ATOM 813 O O . VAL A 1 98 ? -7.747 -7.377 8.202 1.00 93.56 98 VAL A O 1
ATOM 816 N N . PHE A 1 99 ? -6.187 -6.780 9.711 1.00 94.25 99 PHE A N 1
ATOM 817 C CA . PHE A 1 99 ? -6.683 -7.570 10.830 1.00 94.25 99 PHE A CA 1
ATOM 818 C C . PHE A 1 99 ? -7.432 -6.651 11.798 1.00 94.25 99 PHE A C 1
ATOM 820 O O . PHE A 1 99 ? -6.852 -5.723 12.366 1.00 94.25 99 PHE A O 1
ATOM 827 N N . ASP A 1 100 ? -8.726 -6.916 11.951 1.00 94.50 100 ASP A N 1
ATOM 828 C CA . ASP A 1 100 ? -9.652 -6.172 12.803 1.00 94.50 100 ASP A CA 1
ATOM 829 C C . ASP A 1 100 ? -10.322 -7.174 13.759 1.00 94.50 100 ASP A C 1
ATOM 831 O O . ASP A 1 100 ? -11.243 -7.898 13.385 1.00 94.50 100 ASP A O 1
ATOM 835 N N . ASP A 1 101 ? -9.755 -7.290 14.961 1.00 94.06 101 ASP A N 1
ATOM 836 C CA . ASP A 1 101 ? -10.211 -8.171 16.040 1.00 94.06 101 ASP A CA 1
ATOM 837 C C . ASP A 1 101 ? -10.075 -7.398 17.354 1.00 94.06 101 ASP A C 1
ATOM 839 O O . ASP A 1 101 ? -9.023 -7.377 17.998 1.00 94.06 101 ASP A O 1
ATOM 843 N N . GLN A 1 102 ? -11.140 -6.685 17.717 1.00 92.50 102 GLN A N 1
ATOM 844 C CA . GLN A 1 102 ? -11.150 -5.839 18.905 1.00 92.50 102 GLN A CA 1
ATOM 845 C C . GLN A 1 102 ? -10.854 -6.613 20.199 1.00 92.50 102 GLN A C 1
ATOM 847 O O . GLN A 1 102 ? -10.016 -6.134 20.964 1.00 92.50 102 GLN A O 1
ATOM 852 N N . PRO A 1 103 ? -11.472 -7.779 20.477 1.00 91.31 103 PRO A N 1
ATOM 853 C CA . PRO A 1 103 ? -11.122 -8.572 21.654 1.00 91.31 103 PRO A CA 1
ATOM 854 C C . PRO A 1 103 ? -9.632 -8.912 21.758 1.00 91.31 103 PRO A C 1
ATOM 856 O O . PRO A 1 103 ? -9.095 -8.923 22.864 1.00 91.31 103 PRO A O 1
ATOM 859 N N . LEU A 1 104 ? -8.972 -9.185 20.629 1.00 90.69 104 LEU A N 1
ATOM 860 C CA . LEU A 1 104 ? -7.568 -9.592 20.603 1.00 90.69 104 LEU A CA 1
ATOM 861 C C . LEU A 1 104 ? -6.587 -8.410 20.593 1.00 90.69 104 LEU A C 1
ATOM 863 O O . LEU A 1 104 ? -5.493 -8.520 21.146 1.00 90.69 104 LEU A O 1
ATOM 867 N N . PHE A 1 105 ? -6.949 -7.295 19.954 1.00 91.44 105 PHE A N 1
ATOM 868 C CA . PHE A 1 105 ? -6.020 -6.197 19.658 1.00 91.44 105 PHE A CA 1
ATOM 869 C C . PHE A 1 105 ? -6.318 -4.887 20.390 1.00 91.44 105 PHE A C 1
ATOM 871 O O . PHE A 1 105 ? -5.520 -3.947 20.303 1.00 91.44 105 PHE A O 1
ATOM 878 N N . ALA A 1 106 ? -7.443 -4.779 21.101 1.00 86.56 106 ALA A N 1
ATOM 879 C CA . ALA A 1 106 ? -7.717 -3.600 21.914 1.00 86.56 106 ALA A CA 1
ATOM 880 C C . ALA A 1 106 ? -6.648 -3.435 23.004 1.00 86.56 106 ALA A C 1
ATOM 882 O O . ALA A 1 106 ? -6.272 -4.389 23.680 1.00 86.56 106 ALA A O 1
ATOM 883 N N . ASN A 1 107 ? -6.200 -2.195 23.210 1.00 76.19 107 ASN A N 1
ATOM 884 C CA . ASN A 1 107 ? -5.195 -1.832 24.218 1.00 76.19 107 ASN A CA 1
ATOM 885 C C . ASN A 1 107 ? -3.815 -2.480 24.013 1.00 76.19 107 ASN A C 1
ATOM 887 O O . ASN A 1 107 ? -3.070 -2.640 24.979 1.00 76.19 107 ASN A O 1
ATOM 891 N N . ALA A 1 108 ? -3.452 -2.837 22.776 1.00 78.38 108 ALA A N 1
ATOM 892 C CA . ALA A 1 108 ? -2.077 -3.214 22.468 1.00 78.38 108 ALA A CA 1
ATOM 893 C C . ALA A 1 108 ? -1.110 -2.110 22.949 1.00 78.38 108 ALA A C 1
ATOM 895 O O . ALA A 1 108 ? -1.242 -0.953 22.544 1.00 78.38 108 ALA A O 1
ATOM 896 N N . SER A 1 109 ? -0.165 -2.467 23.825 1.00 78.31 109 SER A N 1
ATOM 897 C CA . SER A 1 109 ? 0.861 -1.558 24.350 1.00 78.31 109 SER A CA 1
ATOM 898 C C . SER A 1 109 ? 2.221 -1.848 23.714 1.00 78.31 109 SER A C 1
ATOM 900 O O . SER A 1 109 ? 2.497 -2.968 23.287 1.00 78.31 109 SER A O 1
ATOM 902 N N . THR A 1 110 ? 3.071 -0.825 23.655 1.00 79.12 110 THR A N 1
ATOM 903 C CA . THR A 1 110 ? 4.486 -0.938 23.272 1.00 79.12 110 THR A CA 1
ATOM 904 C C . THR A 1 110 ? 5.409 -1.139 24.474 1.00 79.12 110 THR A C 1
ATOM 906 O O . THR A 1 110 ? 6.625 -1.195 24.295 1.00 79.12 110 THR A O 1
ATOM 909 N N . ASP A 1 111 ? 4.856 -1.197 25.688 1.00 77.56 111 ASP A N 1
ATOM 910 C CA . ASP A 1 111 ? 5.631 -1.451 26.900 1.00 77.56 111 ASP A CA 1
ATOM 911 C C . ASP A 1 111 ? 6.297 -2.827 26.796 1.00 77.56 111 ASP A C 1
ATOM 913 O O . ASP A 1 111 ? 5.638 -3.836 26.533 1.00 77.56 111 ASP A O 1
ATOM 917 N N . THR A 1 112 ? 7.623 -2.834 26.931 1.00 57.62 112 THR A N 1
ATOM 918 C CA . THR A 1 112 ? 8.483 -4.023 26.836 1.00 57.62 112 THR A CA 1
ATOM 919 C C . THR A 1 112 ? 8.953 -4.452 28.213 1.00 57.62 112 THR A C 1
ATOM 921 O O . THR A 1 112 ? 9.217 -3.552 29.043 1.00 57.62 112 THR A O 1
#

Secondary structure (DSSP, 8-state):
----------------PPPPSSB-SS-TTSBTTT-HHHHHHHHHHHTT----S-EEE----S-HHH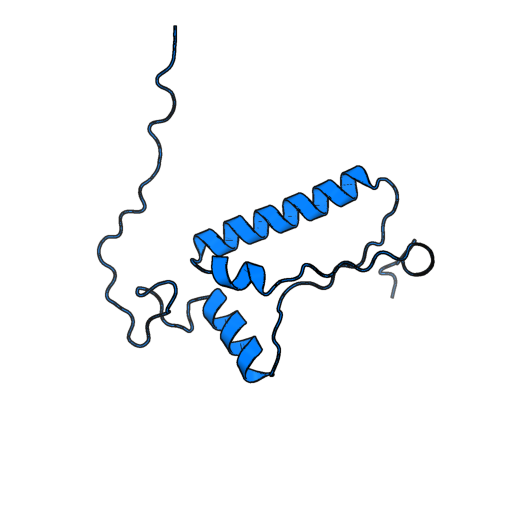HHHHHHHHHHHHHHHHHHTT-GGGGGG---EEE--HHHHTT-----

pLDDT: mean 82.35, std 16.99, range [34.78, 97.5]

Foldseek 3Di:
DDDDPDPDDPPPPCPDQDQDPQADPQGRSDHCVRQPLSVVVCVCVVVVHQADDDEAEDADDPDPVVVVVVLVVVLVVVCVVCVVSSNNVNSVRYPPHYDYDCVVRYPDDPDD